Protein AF-A0A7D4ALD7-F1 (afdb_monomer_lite)

Radius of gyration: 20.46 Å; chains: 1; bounding box: 63×54×34 Å

Foldseek 3Di:
DDDDDDDPPDQVPLLVVQCVVCVVVVHDDDPVRSSVCSVCVVVVVVVVVVQVVDPCSVVPDPPDDDDVPDPDDD

Structure (mmCIF, N/CA/C/O backbone):
data_AF-A0A7D4ALD7-F1
#
_entry.id   AF-A0A7D4ALD7-F1
#
loop_
_atom_site.group_PDB
_atom_site.id
_atom_site.type_symbol
_atom_site.label_atom_id
_atom_site.label_alt_id
_atom_site.label_comp_id
_atom_site.label_asym_id
_atom_site.label_entity_id
_atom_site.label_seq_id
_atom_site.pdbx_PDB_ins_code
_atom_site.Cartn_x
_atom_site.Cartn_y
_atom_site.Cartn_z
_atom_site.occupancy
_atom_site.B_iso_or_equiv
_atom_site.auth_seq_id
_atom_site.auth_comp_id
_atom_site.auth_asym_id
_atom_site.auth_atom_id
_atom_site.pdbx_PDB_model_num
ATOM 1 N N . MET A 1 1 ? -30.391 30.529 4.520 1.00 38.56 1 MET A N 1
ATOM 2 C CA . MET A 1 1 ? -29.004 30.293 4.075 1.00 38.56 1 MET A CA 1
ATOM 3 C C . MET A 1 1 ? -28.552 29.000 4.724 1.00 38.56 1 MET A C 1
ATOM 5 O O . MET A 1 1 ? -28.152 29.017 5.877 1.00 38.56 1 MET A O 1
ATOM 9 N N . THR A 1 2 ? -28.754 27.876 4.048 1.00 43.59 2 THR A N 1
ATOM 10 C CA . THR A 1 2 ? -28.261 26.565 4.484 1.00 43.59 2 THR A CA 1
ATOM 11 C C . THR A 1 2 ? -27.124 26.214 3.545 1.00 43.59 2 THR A C 1
ATOM 13 O O . THR A 1 2 ? -27.350 25.873 2.388 1.00 43.59 2 THR A O 1
ATOM 16 N N . GLU A 1 3 ? -25.902 26.411 4.022 1.00 33.88 3 GLU A N 1
ATOM 17 C CA . GLU A 1 3 ? -24.693 26.004 3.321 1.00 33.88 3 GLU A CA 1
ATOM 18 C C . GLU A 1 3 ? -24.529 24.497 3.532 1.00 33.88 3 GLU A C 1
ATOM 20 O O . GLU A 1 3 ? -24.162 24.031 4.609 1.00 33.88 3 GLU A O 1
ATOM 25 N N . THR A 1 4 ? -24.905 23.715 2.522 1.00 43.22 4 THR A N 1
ATOM 26 C CA . THR A 1 4 ? -24.543 22.301 2.448 1.00 43.22 4 THR A CA 1
ATOM 27 C C . THR A 1 4 ? -23.053 22.240 2.134 1.00 43.22 4 THR A C 1
ATOM 29 O O . TH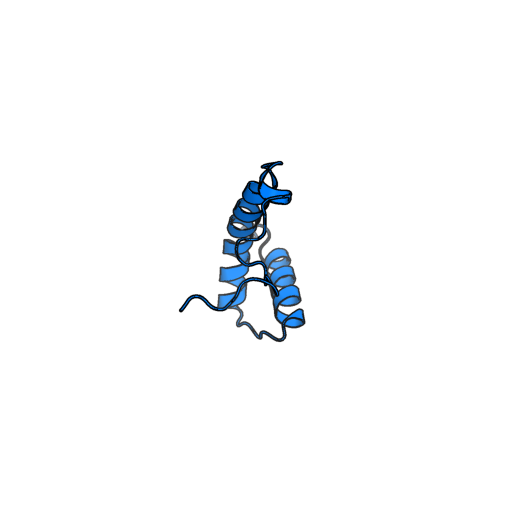R A 1 4 ? -22.647 22.524 1.009 1.00 43.22 4 THR A O 1
ATOM 32 N N . ALA A 1 5 ? -22.240 21.904 3.136 1.00 49.47 5 ALA A N 1
ATOM 33 C CA . ALA A 1 5 ? -20.823 21.628 2.937 1.00 49.47 5 ALA A CA 1
ATOM 34 C C . ALA A 1 5 ? -20.656 20.486 1.912 1.00 49.47 5 ALA A C 1
ATOM 36 O O . ALA A 1 5 ? -21.418 19.513 1.964 1.00 49.47 5 ALA A O 1
ATOM 37 N N . PRO A 1 6 ? -19.697 20.574 0.972 1.00 41.84 6 PRO A N 1
ATOM 38 C CA . PRO A 1 6 ? -19.494 19.516 -0.003 1.00 41.84 6 PRO A CA 1
ATOM 39 C C . PRO A 1 6 ? -18.982 18.267 0.719 1.00 41.84 6 PRO A C 1
ATOM 41 O O . PRO A 1 6 ? -17.986 18.326 1.439 1.00 41.84 6 PRO A O 1
ATOM 44 N N . ALA A 1 7 ? -19.652 17.129 0.521 1.00 50.16 7 ALA A N 1
ATOM 45 C CA . ALA A 1 7 ? -19.068 15.835 0.840 1.00 50.16 7 ALA A CA 1
ATOM 46 C C . ALA A 1 7 ? -17.740 15.731 0.074 1.00 50.16 7 ALA A C 1
ATOM 48 O O . ALA A 1 7 ? -17.724 15.801 -1.157 1.00 50.16 7 ALA A O 1
ATOM 49 N N . GLY A 1 8 ? -16.627 15.654 0.807 1.00 46.16 8 GLY A N 1
ATOM 50 C CA . GLY A 1 8 ? -15.304 15.473 0.219 1.00 46.16 8 GLY A CA 1
ATOM 51 C C . GLY A 1 8 ? -15.273 14.214 -0.658 1.00 46.16 8 GLY A C 1
ATOM 52 O O . GLY A 1 8 ? -16.027 13.270 -0.412 1.00 46.16 8 GLY A O 1
ATOM 53 N N . PRO A 1 9 ? -14.450 14.181 -1.714 1.00 43.06 9 PRO A N 1
ATOM 54 C CA . PRO A 1 9 ? -14.502 13.104 -2.690 1.00 43.06 9 PRO A CA 1
ATOM 55 C C . PRO A 1 9 ? -14.021 11.779 -2.069 1.00 43.06 9 PRO A C 1
ATOM 57 O O . PRO A 1 9 ? -12.855 11.638 -1.725 1.00 43.06 9 PRO A O 1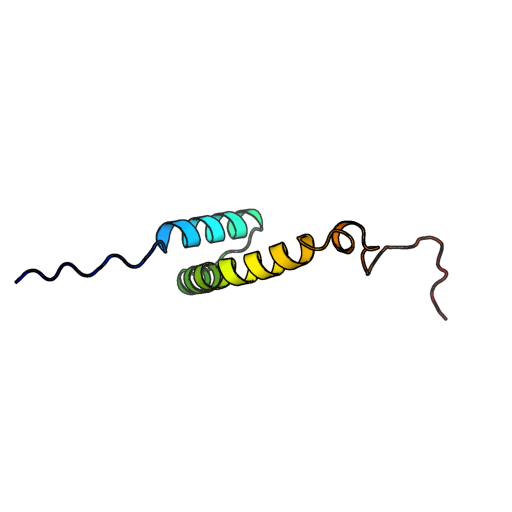
ATOM 60 N N . GLY A 1 10 ? -14.918 10.794 -1.956 1.00 48.66 10 GLY A N 1
ATOM 61 C CA . GLY A 1 10 ? -14.593 9.358 -1.951 1.00 48.66 10 GLY A CA 1
ATOM 62 C C . GLY A 1 10 ? -13.830 8.762 -0.757 1.00 48.66 10 GLY A C 1
ATOM 63 O O . GLY A 1 10 ? -13.443 7.595 -0.840 1.00 48.66 10 GLY A O 1
ATOM 64 N N . THR A 1 11 ? -13.621 9.496 0.337 1.00 53.66 11 THR A N 1
ATOM 65 C CA . THR A 1 11 ? -12.780 9.061 1.471 1.00 53.66 11 THR A CA 1
ATOM 66 C C . THR A 1 11 ? -13.241 7.752 2.111 1.00 53.66 11 THR A C 1
ATOM 68 O O . THR A 1 11 ? -12.421 6.883 2.393 1.00 53.66 11 THR A O 1
ATOM 71 N N . ASP A 1 12 ? -14.548 7.554 2.258 1.00 62.78 12 ASP A N 1
ATOM 72 C CA . ASP A 1 12 ? -15.092 6.462 3.071 1.00 62.78 12 ASP A CA 1
ATOM 73 C C . ASP A 1 12 ? -14.844 5.080 2.438 1.00 62.78 12 ASP A C 1
ATOM 75 O O . ASP A 1 12 ? -14.584 4.103 3.141 1.00 62.78 12 ASP A O 1
ATOM 79 N N . GLY A 1 13 ? -14.860 5.004 1.102 1.00 78.88 13 GLY A N 1
ATOM 80 C CA . GLY A 1 13 ? -14.593 3.768 0.361 1.00 78.88 13 GLY A CA 1
ATOM 81 C C . GLY A 1 13 ? -13.114 3.375 0.369 1.00 78.88 13 GLY A C 1
ATOM 82 O O . GLY A 1 13 ? -12.786 2.223 0.647 1.00 78.88 13 GLY A O 1
ATOM 83 N N . ALA A 1 14 ? -12.217 4.337 0.131 1.00 83.81 14 ALA A N 1
ATOM 84 C CA . ALA A 1 14 ? -10.773 4.093 0.119 1.00 83.81 14 ALA A CA 1
ATOM 85 C C . ALA A 1 14 ? -10.245 3.722 1.515 1.00 83.81 14 ALA A C 1
ATOM 87 O O . ALA A 1 14 ? -9.455 2.790 1.665 1.00 83.81 14 ALA A O 1
ATOM 88 N N . THR A 1 15 ? -10.729 4.398 2.562 1.00 89.75 15 THR A N 1
ATOM 89 C CA . THR A 1 15 ? -10.396 4.059 3.952 1.00 89.75 15 THR A CA 1
ATOM 90 C C . THR A 1 15 ? -10.876 2.650 4.317 1.00 89.75 15 THR A C 1
ATOM 92 O O . THR A 1 15 ? -10.140 1.915 4.977 1.00 89.75 15 THR A O 1
ATOM 95 N N . ALA A 1 16 ? -12.062 2.233 3.858 1.00 89.94 16 ALA A N 1
ATOM 96 C CA . ALA A 1 16 ? -12.573 0.881 4.093 1.00 89.94 16 ALA A CA 1
ATOM 97 C C . ALA A 1 16 ? -11.734 -0.202 3.391 1.00 89.94 16 ALA A C 1
ATOM 99 O O . ALA A 1 16 ? -11.462 -1.248 3.984 1.00 89.94 16 ALA A O 1
ATOM 100 N N . GLU A 1 17 ? -11.287 0.048 2.159 1.00 90.25 17 GLU A N 1
ATOM 101 C CA . GLU A 1 17 ? -10.429 -0.877 1.411 1.00 90.25 17 GLU A CA 1
ATOM 102 C C . GLU A 1 17 ? -9.064 -1.062 2.091 1.00 90.25 17 GLU A C 1
ATOM 104 O O . GLU A 1 17 ? -8.634 -2.194 2.339 1.00 90.25 17 GLU A O 1
ATOM 109 N N . VAL A 1 18 ? -8.421 0.043 2.480 1.00 91.81 18 VAL A N 1
ATOM 110 C CA . VAL A 1 18 ? -7.149 0.019 3.218 1.00 91.81 18 VAL A CA 1
ATOM 111 C C . VAL A 1 18 ? -7.313 -0.689 4.564 1.00 91.81 18 VAL A C 1
ATOM 113 O O . VAL A 1 18 ? -6.494 -1.542 4.912 1.00 91.81 18 VAL A O 1
ATOM 116 N N . ALA A 1 19 ? -8.394 -0.412 5.300 1.00 92.19 19 ALA A N 1
ATOM 117 C CA . ALA A 1 19 ? -8.682 -1.082 6.566 1.00 92.19 19 ALA A CA 1
ATOM 118 C C . ALA A 1 19 ? -8.861 -2.598 6.389 1.00 92.19 19 ALA A C 1
ATOM 120 O O . ALA A 1 19 ? -8.307 -3.379 7.164 1.00 92.19 19 ALA A O 1
ATOM 121 N N . ALA A 1 20 ? -9.582 -3.033 5.351 1.00 92.62 20 ALA A N 1
ATOM 122 C CA . ALA A 1 20 ? -9.763 -4.451 5.049 1.00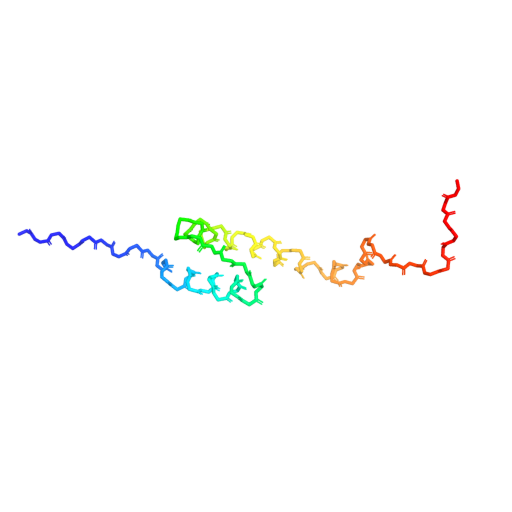 92.62 20 ALA A CA 1
ATOM 123 C C . ALA A 1 20 ? -8.434 -5.139 4.692 1.00 92.62 20 ALA A C 1
ATOM 125 O O . ALA A 1 20 ? -8.186 -6.269 5.122 1.00 92.62 20 ALA A O 1
ATOM 126 N N . MET A 1 21 ? -7.562 -4.463 3.939 1.00 93.62 21 MET A N 1
ATOM 127 C CA . MET A 1 21 ? -6.233 -4.978 3.606 1.00 93.62 21 MET A CA 1
ATOM 128 C C . MET A 1 21 ? -5.361 -5.137 4.857 1.00 93.62 21 MET A C 1
ATOM 130 O O . MET A 1 21 ? -4.803 -6.212 5.080 1.00 93.62 21 MET A O 1
ATOM 134 N N . LEU A 1 22 ? -5.289 -4.110 5.706 1.00 94.31 22 LEU A N 1
ATOM 135 C CA . LEU A 1 22 ? -4.503 -4.149 6.942 1.00 94.31 22 LEU A CA 1
ATOM 136 C C . LEU A 1 22 ? -5.029 -5.200 7.928 1.00 94.31 22 LEU A C 1
ATOM 138 O O . LEU A 1 22 ? -4.238 -5.950 8.504 1.00 94.31 22 LEU A O 1
ATOM 142 N N . ALA A 1 23 ? -6.351 -5.350 8.038 1.00 93.81 23 ALA A N 1
ATOM 143 C CA . ALA A 1 23 ? -6.971 -6.382 8.865 1.00 93.81 23 ALA A CA 1
ATOM 144 C C . ALA A 1 23 ? -6.566 -7.801 8.432 1.00 93.81 23 ALA A C 1
ATOM 146 O O . ALA A 1 23 ? -6.251 -8.636 9.280 1.00 93.81 23 ALA A O 1
ATOM 147 N N . ARG A 1 24 ? -6.503 -8.077 7.121 1.00 96.31 24 ARG A N 1
ATOM 148 C CA . ARG A 1 24 ? -6.033 -9.375 6.593 1.00 96.31 24 ARG A CA 1
ATOM 149 C C . ARG A 1 24 ? -4.563 -9.652 6.911 1.00 96.31 24 ARG A C 1
ATOM 151 O O . ARG A 1 24 ? -4.181 -10.814 7.008 1.00 96.31 24 ARG A O 1
ATOM 158 N N . CYS A 1 25 ? -3.765 -8.603 7.085 1.00 95.38 25 CYS A N 1
ATOM 159 C CA . CYS A 1 25 ? -2.365 -8.689 7.494 1.00 95.38 25 CYS A CA 1
ATOM 160 C C . CYS A 1 25 ? -2.183 -8.727 9.021 1.00 95.38 25 CYS A C 1
ATOM 162 O O . CYS A 1 25 ? -1.050 -8.810 9.488 1.00 95.38 25 CYS A O 1
ATOM 164 N N . GLY A 1 26 ? -3.266 -8.648 9.806 1.00 95.62 26 GLY A N 1
ATOM 165 C CA . GLY A 1 26 ? -3.190 -8.562 11.266 1.00 95.62 26 GLY A CA 1
ATOM 166 C C . GLY A 1 26 ? -2.589 -7.247 11.770 1.00 95.62 26 GLY A C 1
ATOM 167 O O . GLY A 1 26 ? -2.057 -7.209 12.877 1.00 95.62 26 GLY A O 1
ATOM 168 N N . LEU A 1 27 ? -2.653 -6.182 10.964 1.00 94.12 27 LEU A N 1
ATOM 169 C CA . LEU A 1 27 ? -2.108 -4.867 11.287 1.00 94.12 27 LEU A CA 1
ATOM 170 C C . LEU A 1 27 ? -3.244 -3.931 11.725 1.00 94.12 27 LEU A C 1
ATOM 172 O O . LEU A 1 27 ? -4.053 -3.524 10.890 1.00 94.12 27 LEU A O 1
ATOM 176 N N . PRO A 1 28 ? -3.355 -3.590 13.020 1.00 88.06 28 PR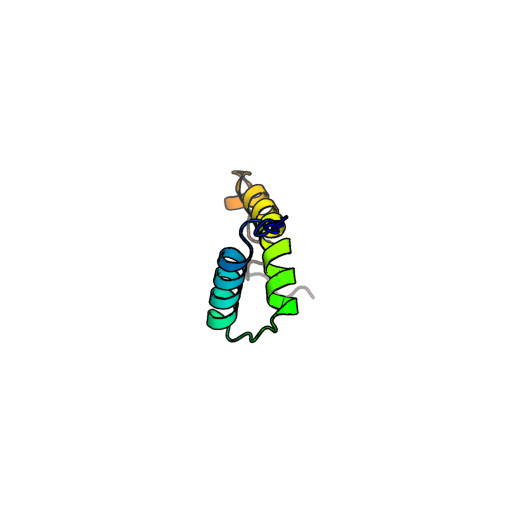O A N 1
ATOM 177 C CA . PRO A 1 28 ? -4.304 -2.578 13.461 1.00 88.06 28 PRO A CA 1
ATOM 178 C C . PRO A 1 28 ? -3.791 -1.184 13.080 1.00 88.06 28 PRO A C 1
ATOM 180 O O . PRO A 1 28 ? -2.631 -0.872 13.330 1.00 88.06 28 PRO A O 1
ATOM 183 N N . ALA A 1 29 ? -4.666 -0.342 12.531 1.00 90.38 29 ALA A N 1
ATOM 184 C CA . ALA A 1 29 ? -4.360 1.050 12.207 1.00 90.38 29 ALA A CA 1
ATOM 185 C C . ALA A 1 29 ? -5.399 2.000 12.807 1.00 90.38 29 ALA A C 1
ATOM 187 O O . ALA A 1 29 ? -6.595 1.695 12.866 1.00 90.38 29 ALA A O 1
ATOM 188 N N . GLY A 1 30 ? -4.928 3.158 13.268 1.00 92.19 30 GLY A N 1
ATOM 189 C CA . GLY A 1 30 ? -5.790 4.215 13.796 1.00 92.19 30 GLY A CA 1
ATOM 190 C C . GLY A 1 30 ? -6.516 4.989 12.685 1.00 92.19 30 GLY A C 1
ATOM 191 O O . GLY A 1 30 ? -6.117 4.935 11.525 1.00 92.19 30 GLY A O 1
ATOM 192 N N . PRO A 1 31 ? -7.547 5.787 13.012 1.00 89.56 31 PRO A N 1
ATOM 193 C CA . PRO A 1 31 ? -8.326 6.520 12.009 1.00 89.56 31 PRO A CA 1
ATOM 194 C C . PRO A 1 31 ? -7.492 7.534 11.209 1.00 89.56 31 PRO A C 1
ATOM 196 O O . PRO A 1 31 ? -7.692 7.682 10.009 1.00 89.56 31 PRO A O 1
ATOM 199 N N . TYR A 1 32 ? -6.526 8.202 11.850 1.00 92.38 32 TYR A N 1
ATOM 200 C CA . TYR A 1 32 ? -5.616 9.129 11.168 1.00 92.38 32 TYR A CA 1
ATOM 201 C C . TYR A 1 32 ? -4.677 8.405 10.196 1.00 92.38 32 TYR A C 1
ATOM 203 O O . TYR A 1 32 ? -4.466 8.852 9.073 1.00 92.38 32 TYR A O 1
ATOM 211 N N . GLU A 1 33 ? -4.141 7.262 10.620 1.00 92.69 33 GLU A N 1
ATOM 212 C CA . GLU A 1 33 ? -3.262 6.430 9.802 1.00 92.69 33 GLU A CA 1
ATOM 213 C C . GLU A 1 33 ? -4.009 5.862 8.593 1.00 92.69 33 GLU A C 1
ATOM 215 O O . GLU A 1 33 ? -3.503 5.925 7.478 1.00 92.69 33 GLU A O 1
ATOM 220 N N . LEU A 1 34 ? -5.248 5.400 8.781 1.00 93.69 34 LEU A N 1
ATOM 221 C CA . LEU A 1 34 ? -6.097 4.943 7.683 1.00 93.69 34 LEU A CA 1
ATOM 222 C C . LEU A 1 34 ? -6.408 6.062 6.683 1.00 93.69 34 LEU A C 1
ATOM 224 O O . LEU A 1 34 ? -6.379 5.819 5.480 1.00 93.69 34 LEU A O 1
ATOM 228 N N . ALA A 1 35 ? -6.680 7.280 7.158 1.00 91.81 35 ALA A N 1
ATOM 229 C CA . ALA A 1 35 ? -6.913 8.426 6.282 1.00 91.81 35 ALA A CA 1
ATOM 230 C C . ALA A 1 35 ? -5.657 8.791 5.475 1.00 91.81 35 ALA A C 1
ATOM 232 O O . ALA A 1 35 ? -5.740 9.017 4.269 1.00 91.81 35 ALA A O 1
ATOM 233 N N . TYR A 1 36 ? -4.492 8.794 6.127 1.00 94.25 36 TYR A N 1
ATOM 234 C CA . TYR A 1 36 ? -3.212 9.046 5.470 1.00 94.25 36 TYR A CA 1
ATOM 235 C C . TYR A 1 36 ? -2.891 7.974 4.418 1.00 94.25 36 TYR A C 1
ATOM 237 O O . TYR A 1 36 ? -2.634 8.297 3.260 1.00 94.25 36 TYR A O 1
ATOM 245 N N . LEU A 1 37 ? -2.980 6.693 4.784 1.00 93.88 37 LEU A N 1
ATOM 246 C CA . LEU A 1 37 ? -2.711 5.581 3.872 1.00 93.88 37 LEU A CA 1
ATOM 247 C C . LEU A 1 37 ? -3.701 5.545 2.704 1.00 93.88 37 LEU A C 1
ATOM 249 O O . LEU A 1 37 ? -3.288 5.289 1.579 1.00 93.88 37 LEU A O 1
ATOM 253 N N . ALA A 1 38 ? -4.983 5.840 2.934 1.00 93.81 38 ALA A N 1
ATOM 254 C CA . ALA A 1 38 ? -5.977 5.929 1.864 1.00 93.81 38 ALA A CA 1
ATOM 255 C C . ALA A 1 38 ? -5.692 7.077 0.885 1.00 93.81 38 ALA A C 1
ATOM 257 O O . ALA A 1 38 ? -5.934 6.922 -0.311 1.00 93.81 38 ALA A O 1
ATOM 258 N N . ALA A 1 39 ? -5.153 8.202 1.365 1.00 94.44 39 ALA A N 1
ATOM 259 C CA . ALA A 1 39 ? -4.749 9.312 0.507 1.00 94.44 39 ALA A CA 1
ATOM 260 C C . ALA A 1 39 ? -3.497 8.986 -0.330 1.00 94.44 39 ALA A C 1
ATOM 262 O O . ALA A 1 39 ? -3.414 9.391 -1.488 1.00 94.44 39 ALA A O 1
ATOM 263 N N . GLU A 1 40 ? -2.546 8.237 0.232 1.00 93.44 40 GLU A N 1
ATOM 264 C CA . GLU A 1 40 ? -1.288 7.863 -0.432 1.00 93.44 40 GLU A CA 1
ATOM 265 C C . GLU A 1 40 ? -1.430 6.654 -1.375 1.00 93.44 40 GLU A C 1
ATOM 267 O O . GLU A 1 40 ? -0.749 6.568 -2.402 1.00 93.44 40 GLU A O 1
ATOM 272 N N . TYR A 1 41 ? -2.328 5.715 -1.057 1.00 89.62 41 TYR A N 1
ATOM 273 C CA . TYR A 1 41 ? -2.466 4.437 -1.763 1.00 89.62 41 TYR A CA 1
ATOM 274 C C . TYR A 1 41 ? -2.612 4.560 -3.292 1.00 89.62 41 TYR A C 1
ATOM 276 O O . TYR A 1 41 ? -1.944 3.797 -3.996 1.00 89.62 41 TYR A O 1
ATOM 284 N N . PRO A 1 42 ? -3.385 5.512 -3.858 1.00 89.75 42 PRO A N 1
ATOM 285 C CA . PRO A 1 42 ? -3.488 5.668 -5.308 1.00 89.75 42 PRO A CA 1
ATOM 286 C C . PRO A 1 42 ? -2.148 5.967 -5.994 1.00 89.75 42 PRO A C 1
ATOM 288 O O . PRO A 1 42 ? -1.893 5.448 -7.081 1.00 89.75 42 PRO A O 1
ATOM 291 N N . TYR A 1 43 ? -1.274 6.759 -5.366 1.00 90.81 43 TYR A N 1
ATOM 292 C CA . TYR A 1 43 ? 0.036 7.104 -5.929 1.00 90.81 43 TYR A CA 1
ATOM 293 C C . TYR A 1 43 ? 0.991 5.911 -5.886 1.00 90.81 43 TYR A C 1
ATOM 295 O O . TYR A 1 43 ? 1.659 5.613 -6.879 1.00 90.81 43 TYR A O 1
ATOM 303 N N . LEU A 1 44 ? 0.997 5.178 -4.769 1.00 88.94 44 LEU A N 1
ATOM 304 C CA . LEU A 1 44 ? 1.728 3.915 -4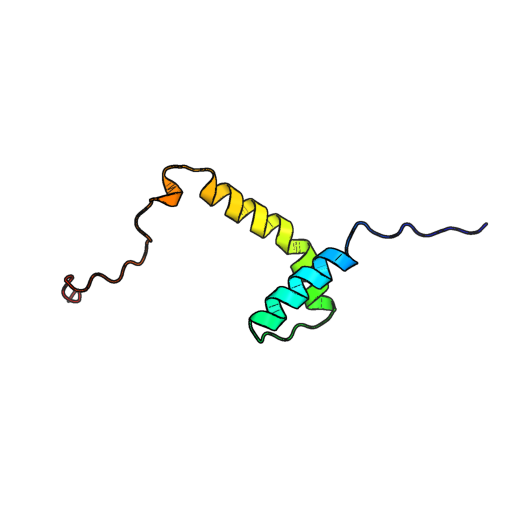.634 1.00 88.94 44 LEU A CA 1
ATOM 305 C C . LEU A 1 44 ? 1.267 2.895 -5.677 1.00 88.94 44 LEU A C 1
ATOM 307 O O . LEU A 1 44 ? 2.096 2.291 -6.360 1.00 88.94 44 LEU A O 1
ATOM 311 N N . LYS A 1 45 ? -0.051 2.743 -5.847 1.00 88.69 45 LYS A N 1
ATOM 312 C CA . LYS A 1 45 ? -0.624 1.839 -6.843 1.00 88.69 45 LYS A CA 1
ATOM 313 C C . LYS A 1 45 ? -0.210 2.238 -8.260 1.00 88.69 45 LYS A C 1
ATOM 315 O O . LYS A 1 45 ? 0.221 1.375 -9.015 1.00 88.69 45 LYS A O 1
ATOM 320 N N . ALA A 1 46 ? -0.278 3.523 -8.606 1.00 90.94 46 ALA A N 1
ATOM 321 C CA . ALA A 1 46 ? 0.141 4.006 -9.920 1.00 90.94 46 ALA A CA 1
ATOM 322 C C . ALA A 1 46 ? 1.630 3.726 -10.188 1.00 90.94 46 ALA A C 1
ATOM 324 O O . ALA A 1 46 ? 1.989 3.291 -11.282 1.00 90.94 46 ALA A O 1
ATOM 325 N N . GLY A 1 47 ? 2.492 3.915 -9.184 1.00 88.44 47 GLY A N 1
ATOM 326 C CA . GLY A 1 47 ? 3.912 3.571 -9.280 1.00 88.44 47 GLY A CA 1
ATOM 327 C C . GLY A 1 47 ? 4.141 2.078 -9.528 1.00 88.44 47 GLY A C 1
ATOM 328 O O . GLY A 1 47 ? 4.936 1.714 -10.392 1.00 88.44 47 GLY A O 1
ATOM 329 N N . ILE A 1 48 ? 3.406 1.210 -8.826 1.00 86.56 48 ILE A N 1
ATOM 330 C CA . ILE A 1 48 ? 3.455 -0.244 -9.042 1.00 86.56 48 ILE A CA 1
ATOM 331 C C . ILE A 1 48 ? 2.965 -0.600 -10.450 1.00 86.56 48 ILE A C 1
ATOM 333 O O . ILE A 1 48 ? 3.631 -1.357 -11.153 1.00 86.56 48 ILE A O 1
ATOM 337 N N . ASP A 1 49 ? 1.840 -0.035 -10.887 1.00 88.38 49 ASP A N 1
ATOM 338 C CA . ASP A 1 49 ? 1.283 -0.293 -12.216 1.00 88.38 49 ASP A CA 1
ATOM 339 C C . ASP A 1 49 ? 2.284 0.111 -13.322 1.00 88.38 49 ASP A C 1
ATOM 341 O O . ASP A 1 49 ? 2.445 -0.615 -14.304 1.00 88.38 49 ASP A O 1
ATOM 345 N N . MET A 1 50 ? 3.033 1.210 -13.142 1.00 86.94 50 MET A N 1
ATOM 346 C CA . MET A 1 50 ? 4.103 1.614 -14.067 1.00 86.94 50 MET A CA 1
ATOM 347 C C . MET A 1 50 ? 5.255 0.605 -14.143 1.00 86.94 50 MET A C 1
ATOM 349 O O . MET A 1 50 ? 5.800 0.398 -15.227 1.00 86.94 50 MET A O 1
ATOM 353 N N . LEU A 1 51 ? 5.619 -0.045 -13.031 1.00 79.62 51 LEU A N 1
ATOM 354 C CA . LEU A 1 51 ? 6.654 -1.088 -13.038 1.00 79.62 51 LEU A CA 1
ATOM 355 C C . LEU A 1 51 ? 6.230 -2.294 -13.885 1.00 79.62 51 LEU A C 1
ATOM 357 O O . LEU A 1 51 ? 7.067 -2.882 -14.565 1.00 79.62 51 LEU A O 1
ATOM 361 N N . TYR A 1 52 ? 4.939 -2.631 -13.886 1.00 75.25 52 TYR A N 1
ATOM 362 C CA . TYR A 1 52 ? 4.395 -3.741 -14.675 1.00 75.25 52 TYR A CA 1
ATOM 363 C C . TYR A 1 52 ? 4.003 -3.362 -16.109 1.00 75.25 52 TYR A C 1
ATOM 365 O O . TYR A 1 52 ? 3.802 -4.253 -16.932 1.00 75.25 52 TYR A O 1
ATOM 373 N N . ALA A 1 53 ? 3.934 -2.071 -16.443 1.00 81.25 53 ALA A N 1
ATOM 374 C CA . ALA A 1 53 ? 3.698 -1.610 -17.814 1.00 81.25 53 ALA A CA 1
ATOM 375 C C . ALA A 1 53 ? 4.874 -1.919 -18.764 1.00 81.25 53 ALA A C 1
ATOM 377 O O . ALA A 1 53 ? 4.718 -1.879 -19.984 1.00 81.25 53 ALA A O 1
ATOM 378 N N . VAL A 1 54 ? 6.055 -2.227 -18.222 1.00 77.62 54 VAL A N 1
ATOM 379 C CA . VAL A 1 54 ? 7.232 -2.616 -19.001 1.00 77.62 54 VAL A CA 1
ATOM 380 C C . VAL A 1 54 ? 7.243 -4.137 -19.167 1.00 77.62 54 VAL A C 1
ATOM 382 O O . VAL A 1 54 ? 7.545 -4.869 -18.228 1.00 77.62 54 VAL A O 1
ATOM 385 N N . ASP A 1 55 ? 6.986 -4.627 -20.383 1.00 69.81 55 ASP A N 1
ATOM 386 C CA . ASP A 1 55 ? 6.968 -6.067 -20.702 1.00 69.81 55 ASP A CA 1
ATOM 387 C C . ASP A 1 55 ? 8.271 -6.809 -20.353 1.00 69.81 55 ASP A C 1
ATOM 389 O O . ASP A 1 55 ? 8.255 -8.009 -20.122 1.00 69.81 55 ASP A O 1
ATOM 393 N N . ALA A 1 56 ? 9.414 -6.127 -20.290 1.00 62.62 56 ALA A N 1
ATOM 394 C CA . ALA A 1 56 ? 10.663 -6.747 -19.846 1.00 62.62 56 ALA A CA 1
ATOM 395 C C . ALA A 1 56 ? 10.788 -6.833 -18.310 1.00 62.62 56 ALA A C 1
ATOM 397 O O . ALA A 1 56 ? 11.571 -7.632 -17.805 1.00 62.62 56 ALA A O 1
ATOM 398 N N . ALA A 1 57 ? 10.038 -6.020 -17.558 1.00 65.69 57 ALA A N 1
ATOM 399 C CA . ALA A 1 57 ? 10.101 -5.974 -16.098 1.00 65.69 57 ALA A CA 1
ATOM 400 C C . ALA A 1 57 ? 9.293 -7.098 -15.432 1.00 65.69 57 ALA A C 1
ATOM 402 O O . ALA A 1 57 ? 9.677 -7.557 -14.360 1.00 65.69 57 ALA A O 1
ATOM 403 N N . LYS A 1 58 ? 8.226 -7.594 -16.079 1.00 61.22 58 LYS A N 1
ATOM 404 C CA . LYS A 1 58 ? 7.450 -8.759 -15.600 1.00 61.22 58 LYS A CA 1
ATOM 405 C C . LYS A 1 58 ? 8.266 -10.059 -15.560 1.00 61.22 58 LYS A C 1
ATOM 407 O O . LYS A 1 58 ? 8.027 -10.892 -14.692 1.00 61.22 58 LYS A O 1
ATOM 412 N N . ASP A 1 59 ? 9.226 -10.201 -16.476 1.00 62.50 59 ASP A N 1
ATOM 413 C CA . ASP A 1 59 ? 10.050 -11.404 -16.656 1.00 62.50 59 ASP A CA 1
ATOM 414 C C . ASP A 1 59 ? 11.498 -11.198 -16.185 1.00 62.50 59 ASP A C 1
ATOM 416 O O . ASP A 1 59 ? 12.332 -12.102 -16.302 1.00 62.50 59 ASP A O 1
ATOM 420 N N . ALA A 1 60 ? 11.818 -10.009 -15.659 1.00 64.38 60 ALA A N 1
ATOM 421 C CA . ALA A 1 60 ? 13.126 -9.737 -15.089 1.00 64.38 60 ALA A CA 1
ATOM 422 C C . ALA A 1 60 ? 13.415 -10.753 -13.974 1.00 64.38 60 ALA A C 1
ATOM 424 O O . ALA A 1 60 ? 12.559 -11.021 -13.128 1.00 64.38 60 ALA A O 1
ATOM 425 N N . ASP A 1 61 ? 14.624 -11.330 -13.983 1.00 67.62 61 ASP A N 1
ATOM 426 C CA . ASP A 1 61 ? 15.103 -12.181 -12.891 1.00 67.62 61 ASP A CA 1
ATOM 427 C C . ASP A 1 61 ? 14.889 -11.418 -11.574 1.00 67.62 61 ASP A C 1
ATOM 429 O O . ASP A 1 61 ? 15.457 -10.328 -11.431 1.00 67.62 61 ASP A O 1
ATOM 433 N N . PRO A 1 62 ? 14.055 -11.919 -10.637 1.00 69.12 62 PRO A N 1
ATOM 434 C CA . PRO A 1 62 ? 13.884 -11.276 -9.350 1.00 69.12 62 PRO A CA 1
ATOM 435 C C . PRO A 1 62 ? 15.262 -11.015 -8.756 1.00 69.12 62 PRO A C 1
ATOM 437 O O . PRO A 1 62 ? 16.076 -11.933 -8.651 1.00 69.12 62 PRO A O 1
ATOM 440 N N . ALA A 1 63 ? 15.521 -9.765 -8.363 1.00 69.25 63 ALA A N 1
ATOM 441 C CA . ALA A 1 63 ? 16.850 -9.320 -7.939 1.00 69.25 63 ALA A CA 1
ATOM 442 C C . ALA A 1 63 ? 17.463 -10.190 -6.820 1.00 69.25 63 ALA A C 1
ATOM 444 O O . ALA A 1 63 ? 18.676 -10.204 -6.636 1.00 69.25 63 ALA A O 1
ATOM 445 N N . LEU A 1 64 ? 16.625 -10.937 -6.094 1.00 64.19 64 LEU A N 1
ATOM 446 C CA . LEU A 1 64 ? 17.004 -11.871 -5.046 1.00 64.19 64 LEU A CA 1
ATOM 447 C C . LEU A 1 64 ? 16.413 -13.263 -5.316 1.00 64.19 64 LEU A C 1
ATOM 449 O O . LEU A 1 64 ? 15.501 -13.712 -4.621 1.00 64.19 64 LEU A O 1
ATOM 453 N N . ARG A 1 65 ? 16.936 -13.981 -6.316 1.00 66.75 65 ARG A N 1
ATOM 454 C CA . ARG A 1 65 ? 16.745 -15.437 -6.370 1.00 66.75 65 ARG A CA 1
ATOM 455 C C . ARG A 1 65 ? 17.675 -16.118 -5.373 1.00 66.75 65 ARG A C 1
ATOM 457 O O . ARG A 1 65 ? 18.889 -15.929 -5.411 1.00 66.75 65 ARG A O 1
ATOM 464 N N . PHE A 1 66 ? 17.107 -16.980 -4.534 1.00 69.38 66 PHE A N 1
ATOM 465 C CA . PHE A 1 66 ? 17.892 -18.000 -3.854 1.00 69.38 66 PHE A CA 1
ATOM 466 C C . PHE A 1 66 ? 18.480 -18.933 -4.918 1.00 69.38 66 PHE A C 1
ATOM 468 O O . PHE A 1 66 ? 17.743 -19.602 -5.643 1.00 69.38 66 PHE A O 1
ATOM 475 N N . ARG A 1 67 ? 19.807 -18.944 -5.043 1.00 74.50 67 ARG A N 1
ATOM 476 C CA . ARG A 1 67 ? 20.529 -19.851 -5.937 1.00 74.50 67 ARG A CA 1
ATOM 477 C C . ARG A 1 67 ? 21.243 -20.879 -5.072 1.00 74.50 67 ARG A C 1
ATOM 479 O O . ARG A 1 67 ? 22.282 -20.577 -4.496 1.00 74.50 67 ARG A O 1
ATOM 486 N N . ALA A 1 68 ? 20.655 -22.070 -4.977 1.00 75.00 68 ALA A N 1
ATOM 487 C CA . ALA A 1 68 ? 21.168 -23.162 -4.149 1.00 75.00 68 ALA A CA 1
ATOM 488 C C . ALA A 1 68 ? 22.606 -23.573 -4.523 1.00 75.00 68 ALA A C 1
ATOM 490 O O . ALA A 1 68 ? 23.358 -24.008 -3.658 1.00 75.00 68 ALA A O 1
ATOM 491 N N . ASP A 1 69 ? 22.990 -23.380 -5.789 1.00 74.31 69 ASP A N 1
ATOM 492 C CA . ASP A 1 69 ? 24.277 -23.816 -6.343 1.00 74.31 69 ASP A CA 1
ATOM 493 C C . ASP A 1 69 ? 25.367 -22.731 -6.334 1.00 74.31 69 ASP A C 1
ATOM 495 O O . ASP A 1 69 ? 26.457 -22.946 -6.866 1.00 74.31 69 ASP A O 1
ATOM 499 N N . VAL A 1 70 ? 25.102 -21.548 -5.768 1.00 65.31 70 VAL A N 1
ATOM 500 C CA . VAL A 1 70 ? 26.133 -20.513 -5.618 1.00 65.31 70 VAL A CA 1
ATOM 501 C C . VAL A 1 70 ? 26.847 -20.754 -4.286 1.00 65.31 70 VAL A C 1
ATOM 503 O O . VAL A 1 70 ? 26.232 -20.544 -3.238 1.00 65.31 70 VAL A O 1
ATOM 506 N N . PRO A 1 71 ? 28.121 -21.197 -4.276 1.00 62.88 71 PRO A N 1
ATOM 507 C CA . PRO A 1 71 ? 28.875 -21.291 -3.034 1.00 62.88 71 PRO A CA 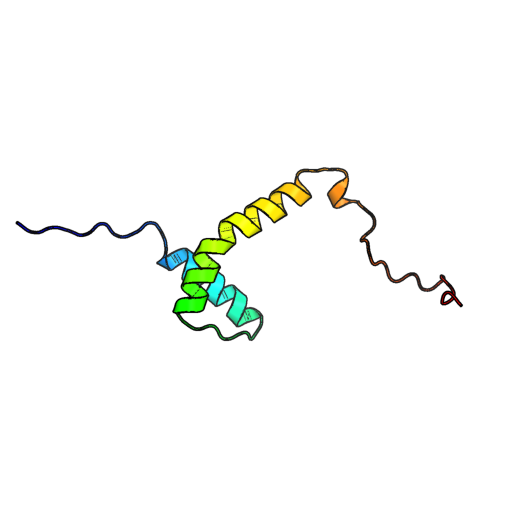1
ATOM 508 C C . PRO A 1 71 ? 28.939 -19.906 -2.385 1.00 62.88 71 PRO A C 1
ATOM 510 O O . PRO A 1 71 ? 29.090 -18.900 -3.082 1.00 62.88 71 PRO A O 1
ATOM 513 N N . ALA A 1 72 ? 28.789 -19.855 -1.058 1.00 64.81 72 ALA A N 1
ATOM 514 C CA . ALA A 1 72 ? 28.891 -18.611 -0.305 1.00 64.81 72 ALA A CA 1
ATOM 515 C C . ALA A 1 72 ? 30.189 -17.896 -0.703 1.00 64.81 72 ALA A C 1
ATOM 517 O O . ALA A 1 72 ? 31.264 -18.493 -0.650 1.00 64.81 72 ALA A O 1
ATOM 518 N N . ALA A 1 73 ? 30.074 -16.650 -1.164 1.00 66.88 73 ALA A N 1
ATOM 519 C CA . ALA A 1 73 ? 31.237 -15.848 -1.507 1.00 66.88 73 ALA A CA 1
ATOM 520 C C . ALA A 1 73 ? 32.112 -15.707 -0.250 1.00 66.88 73 ALA A C 1
ATOM 522 O O . ALA A 1 73 ? 31.655 -15.161 0.756 1.00 66.88 73 ALA A O 1
ATOM 523 N N . HIS A 1 74 ? 33.320 -16.271 -0.308 1.00 51.44 74 HIS A N 1
ATOM 524 C CA . HIS A 1 74 ? 34.384 -16.075 0.675 1.00 51.44 74 HIS A CA 1
ATOM 525 C C . HIS A 1 74 ? 35.121 -14.765 0.410 1.00 51.44 74 HIS A C 1
ATOM 527 O O . HIS A 1 74 ? 35.352 -14.458 -0.783 1.00 51.44 74 HIS A O 1
#

Secondary structure (DSSP, 8-state):
--------SSHHHHHHHHHHHHHHTT----HHHHHHHHHHHHHHHHHHHHHHTSTTTSSSPPTT---TTS----

Organism: Actinomadura verrucosospora (NCBI:txid46165)

Sequence (74 aa):
MTETAPAGPGTDGATAEVAAMLARCGLPAGPYELAYLAAEYPYLKAGIDMLYAVDAAKDADPALRFRADVPAAH

pLDDT: mean 76.47, std 17.54, range [33.88, 96.31]